Protein AF-A0A1R4HZV2-F1 (afdb_monomer_lite)

Radius of gyration: 19.43 Å; chains: 1; bounding box: 43×50×42 Å

Structure (mmCIF, N/CA/C/O backbone):
data_AF-A0A1R4HZV2-F1
#
_entry.id   AF-A0A1R4HZV2-F1
#
loop_
_atom_site.group_PDB
_atom_site.id
_atom_site.type_symbol
_atom_site.label_atom_id
_atom_site.label_alt_id
_atom_site.label_comp_id
_atom_site.label_asym_id
_atom_site.label_entity_id
_atom_site.label_seq_id
_atom_site.pdbx_PDB_ins_code
_atom_site.Cartn_x
_atom_site.Cartn_y
_atom_site.Cartn_z
_atom_site.occupancy
_atom_site.B_iso_or_equiv
_atom_site.auth_seq_id
_atom_site.auth_comp_id
_atom_site.auth_asym_id
_atom_site.auth_atom_id
_atom_site.pdbx_PDB_model_num
ATOM 1 N N . MET A 1 1 ? -6.498 41.624 22.249 1.00 41.78 1 MET A N 1
ATOM 2 C CA . MET A 1 1 ? -5.940 40.258 22.244 1.00 41.78 1 MET A CA 1
ATOM 3 C C . MET A 1 1 ? -6.995 39.382 21.603 1.00 41.78 1 MET A C 1
ATOM 5 O O . MET A 1 1 ? -8.041 39.193 22.207 1.00 41.78 1 MET A O 1
ATOM 9 N N . GLU A 1 2 ? -6.801 38.990 20.347 1.00 50.16 2 GLU A N 1
ATOM 10 C CA . GLU A 1 2 ? -7.738 38.104 19.653 1.00 50.16 2 GLU A CA 1
ATOM 11 C C . GLU A 1 2 ? -7.638 36.716 20.293 1.00 50.16 2 GLU A C 1
ATOM 13 O O . GLU A 1 2 ? -6.653 36.004 20.111 1.00 50.16 2 GLU A O 1
ATOM 18 N N . GLN A 1 3 ? -8.627 36.353 21.112 1.00 56.66 3 GLN A N 1
ATOM 19 C CA . GLN A 1 3 ? -8.858 34.955 21.454 1.00 56.66 3 GLN A CA 1
ATOM 20 C C . GLN A 1 3 ? -9.271 34.274 20.153 1.00 56.66 3 GLN A C 1
ATOM 22 O O . GLN A 1 3 ? -10.342 34.575 19.626 1.00 56.66 3 GLN A O 1
ATOM 27 N N . SER A 1 4 ? -8.423 33.396 19.605 1.00 58.47 4 SER A N 1
ATOM 28 C CA . SER A 1 4 ? -8.857 32.522 18.515 1.00 58.47 4 SER A CA 1
ATOM 29 C C . SER A 1 4 ? -10.147 31.850 18.979 1.00 58.47 4 SER A C 1
ATOM 31 O O . SER A 1 4 ? -10.147 31.261 20.058 1.00 58.47 4 SER A O 1
ATOM 33 N N . GLY A 1 5 ? -11.242 31.978 18.225 1.00 70.31 5 GLY A N 1
ATOM 34 C CA . GLY A 1 5 ? -12.590 31.536 18.619 1.00 70.31 5 GLY A CA 1
ATOM 35 C C . GLY A 1 5 ? -12.768 30.019 18.803 1.00 70.31 5 GLY A C 1
ATOM 36 O O . GLY A 1 5 ? -13.886 29.523 18.736 1.00 70.31 5 GLY A O 1
ATOM 37 N N . LEU A 1 6 ? -11.678 29.278 18.997 1.00 72.12 6 LEU A N 1
ATOM 38 C CA . LEU A 1 6 ? -11.629 27.848 19.253 1.00 72.12 6 LEU A CA 1
ATOM 39 C C . LEU A 1 6 ? -11.466 27.602 20.754 1.00 72.12 6 LEU A C 1
ATOM 41 O O . LEU A 1 6 ? -10.574 28.156 21.397 1.00 72.12 6 LEU A O 1
ATOM 45 N N . SER A 1 7 ? -12.318 26.741 21.309 1.00 86.38 7 SER A N 1
ATOM 46 C CA . SER A 1 7 ? -12.145 26.253 22.676 1.00 86.38 7 SER A CA 1
ATOM 47 C C . SER A 1 7 ? -10.898 25.369 22.776 1.00 86.38 7 SER A C 1
ATOM 49 O O . SER A 1 7 ? -10.507 24.720 21.804 1.00 86.38 7 SER A O 1
ATOM 51 N N . GLU A 1 8 ? -10.293 25.292 23.965 1.00 86.19 8 GLU A N 1
ATOM 52 C CA . GLU A 1 8 ? -9.156 24.397 24.222 1.00 86.19 8 GLU A CA 1
ATOM 53 C C . GLU A 1 8 ? -9.479 22.941 23.847 1.00 86.19 8 GLU A C 1
ATOM 55 O O . GLU A 1 8 ? -8.648 22.251 23.260 1.00 86.19 8 GLU A O 1
ATOM 60 N N . THR A 1 9 ? -10.706 22.492 24.122 1.00 87.56 9 THR A N 1
ATOM 61 C CA . THR A 1 9 ? -11.198 21.167 23.729 1.00 87.56 9 THR A CA 1
ATOM 62 C C . THR A 1 9 ? -11.150 20.977 22.216 1.00 87.56 9 THR A C 1
ATOM 64 O O . THR A 1 9 ? -10.549 20.012 21.756 1.00 87.56 9 THR A O 1
ATOM 67 N N . SER A 1 10 ? -11.676 21.937 21.446 1.00 85.06 10 SER A N 1
ATOM 68 C CA . SER A 1 10 ? -11.672 21.869 19.976 1.00 85.06 10 SER A CA 1
ATOM 69 C C . SER A 1 10 ? -10.246 21.854 19.422 1.00 85.06 10 SER A C 1
ATOM 71 O O . SER A 1 10 ? -9.945 21.135 18.476 1.00 85.06 10 SER A O 1
ATOM 73 N N . PHE A 1 11 ? -9.339 22.626 20.029 1.00 85.19 11 PHE A N 1
ATOM 74 C CA . PHE A 1 11 ? -7.927 22.622 19.650 1.00 85.19 11 PHE A CA 1
ATOM 75 C C . PHE A 1 11 ? -7.269 21.260 19.921 1.00 85.19 11 PHE A C 1
ATOM 77 O O . PHE A 1 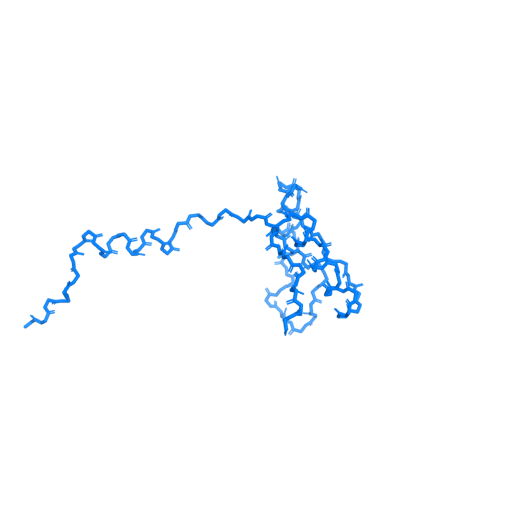11 ? -6.566 20.734 19.061 1.00 85.19 11 PHE A O 1
ATOM 84 N N . ARG A 1 12 ? -7.522 20.648 21.085 1.00 86.12 12 ARG A N 1
ATOM 85 C CA . ARG A 1 12 ? -6.981 19.323 21.430 1.00 86.12 12 ARG A CA 1
ATOM 86 C C . ARG A 1 12 ? -7.540 18.217 20.540 1.00 86.12 12 ARG A C 1
ATOM 88 O O . ARG A 1 12 ? -6.767 17.363 20.118 1.00 86.12 12 ARG A O 1
ATOM 95 N N . GLU A 1 13 ? -8.829 18.253 20.221 1.00 86.94 13 GLU A N 1
ATOM 96 C CA . GLU A 1 13 ? -9.459 17.319 19.280 1.00 86.94 13 GLU A CA 1
ATOM 97 C C . GLU A 1 13 ? -8.847 17.436 17.883 1.00 86.94 13 GLU A C 1
ATOM 99 O O . GLU A 1 13 ? -8.573 16.424 17.240 1.00 86.94 13 GLU A O 1
ATOM 104 N N . LEU A 1 14 ? -8.549 18.657 17.433 1.00 85.19 14 LEU A N 1
ATOM 105 C CA . LEU A 1 14 ? -7.914 18.892 16.139 1.00 85.19 14 LEU A CA 1
ATOM 106 C C . LEU A 1 14 ? -6.499 18.303 16.091 1.00 85.19 14 LEU A C 1
ATOM 108 O O . LEU A 1 14 ? -6.144 17.620 15.133 1.00 85.19 14 LEU A O 1
ATOM 112 N N . ILE A 1 15 ? -5.719 18.484 17.160 1.00 84.31 15 ILE A N 1
ATOM 113 C CA . ILE A 1 15 ? -4.407 17.842 17.304 1.00 84.31 15 ILE A CA 1
ATOM 114 C C . ILE A 1 15 ? -4.554 16.316 17.320 1.00 84.31 15 ILE A C 1
ATOM 116 O O . ILE A 1 15 ? -3.874 15.629 16.563 1.00 84.31 15 ILE A O 1
ATOM 120 N N . GLN A 1 16 ? -5.452 15.767 18.136 1.00 83.00 16 GLN A N 1
ATOM 121 C CA . GLN A 1 16 ? -5.649 14.318 18.234 1.00 83.00 16 GLN A CA 1
ATOM 122 C C . GLN A 1 16 ? -6.115 13.692 16.922 1.00 83.00 16 GLN A C 1
ATOM 124 O O . GLN A 1 16 ? -5.695 12.587 16.608 1.00 83.00 16 GLN A O 1
ATOM 129 N N . THR A 1 17 ? -6.931 14.401 16.144 1.00 82.12 17 THR A N 1
ATOM 130 C CA . THR A 1 17 ? -7.403 13.939 14.836 1.00 82.12 17 THR A CA 1
ATOM 131 C C . THR A 1 17 ? -6.256 13.839 13.835 1.00 82.12 17 THR A C 1
ATOM 133 O O . THR A 1 17 ? -6.179 12.863 13.097 1.00 82.12 17 THR A O 1
ATOM 136 N N . ILE A 1 18 ? -5.331 14.805 13.834 1.00 80.38 18 ILE A N 1
ATOM 137 C CA . ILE A 1 18 ? -4.145 14.773 12.960 1.00 80.38 18 ILE A CA 1
ATOM 138 C C . ILE A 1 18 ? -3.244 13.581 13.298 1.00 80.38 18 ILE A C 1
ATOM 140 O O . ILE A 1 18 ? -2.689 12.950 12.403 1.00 80.38 18 ILE A O 1
ATOM 144 N N . TRP A 1 19 ? -3.109 13.266 14.587 1.00 80.50 19 TRP A N 1
ATOM 145 C CA . TRP A 1 19 ? -2.268 12.167 15.070 1.00 80.50 19 TRP A CA 1
ATOM 146 C C . TRP A 1 19 ? -3.023 10.846 15.244 1.00 80.50 19 TRP A C 1
ATOM 148 O O . TRP A 1 19 ? -2.458 9.888 15.777 1.00 80.50 19 TRP A O 1
ATOM 158 N N . ALA A 1 20 ? -4.293 10.782 14.838 1.00 78.81 20 ALA A N 1
ATOM 159 C CA . ALA A 1 20 ? -5.088 9.576 14.979 1.00 78.81 20 ALA A CA 1
ATOM 160 C C . ALA A 1 20 ? -4.495 8.464 14.096 1.00 78.81 20 ALA A C 1
ATOM 162 O O . ALA A 1 20 ? -4.144 8.723 12.941 1.00 78.81 20 ALA A O 1
ATOM 163 N N . PRO A 1 21 ? -4.385 7.220 14.600 1.00 77.31 21 PRO A N 1
ATOM 164 C CA . PRO A 1 21 ? -3.933 6.100 13.790 1.00 77.31 21 PRO A CA 1
ATOM 165 C C . PRO A 1 21 ? -4.828 5.935 12.560 1.00 77.31 21 PRO A C 1
ATOM 167 O O . PRO A 1 21 ? -6.039 5.749 12.682 1.00 77.31 21 PRO A O 1
ATOM 170 N N . VAL A 1 22 ? -4.231 5.981 11.371 1.00 76.88 22 VAL A N 1
ATOM 171 C CA . VAL A 1 22 ? -4.927 5.607 10.141 1.00 76.88 22 VAL A CA 1
ATOM 172 C C . VAL A 1 22 ? -4.926 4.087 10.060 1.00 76.88 22 VAL A C 1
ATOM 174 O O . VAL A 1 22 ? -3.864 3.469 10.069 1.00 76.88 22 VAL A O 1
ATOM 177 N N . VAL A 1 23 ? -6.113 3.487 9.980 1.00 83.38 23 VAL A N 1
ATOM 178 C CA . VAL A 1 23 ? -6.269 2.054 9.707 1.00 83.38 23 VAL A CA 1
ATOM 179 C C . VAL A 1 23 ? -6.523 1.894 8.206 1.00 83.38 23 VAL A C 1
ATOM 181 O O . VAL A 1 23 ? -7.635 2.175 7.753 1.00 83.38 23 VAL A O 1
ATOM 184 N N . PRO A 1 24 ? -5.513 1.511 7.405 1.00 87.25 24 PRO A N 1
ATOM 185 C CA . PRO A 1 24 ? -5.683 1.380 5.965 1.00 87.25 24 PRO A CA 1
ATOM 186 C C . PRO A 1 24 ? -6.504 0.135 5.617 1.00 87.25 24 PRO A C 1
ATOM 188 O O . PRO A 1 24 ? -6.348 -0.919 6.228 1.00 87.25 24 PRO A O 1
ATOM 191 N N . SER A 1 25 ? -7.337 0.230 4.580 1.00 92.31 25 SER A N 1
ATOM 192 C CA . SER A 1 25 ? -8.029 -0.937 4.003 1.00 92.31 25 SER A CA 1
ATOM 193 C C . SER A 1 25 ? -7.170 -1.695 2.977 1.00 92.31 25 SER A C 1
ATOM 195 O O . SER A 1 25 ? -7.437 -2.856 2.661 1.00 92.31 25 SER A O 1
ATOM 197 N N . VAL A 1 26 ? -6.142 -1.041 2.433 1.00 94.06 26 VAL A N 1
ATOM 198 C CA . VAL A 1 26 ? -5.137 -1.620 1.535 1.00 94.06 26 VAL A CA 1
ATOM 199 C C . VAL A 1 26 ? -3.873 -0.762 1.571 1.00 94.06 26 VAL A C 1
ATOM 201 O O . VAL A 1 26 ? -3.959 0.457 1.725 1.00 94.06 26 VAL A O 1
ATOM 204 N N . VAL A 1 27 ? -2.706 -1.389 1.432 1.00 92.81 27 VAL A N 1
ATOM 205 C CA . VAL A 1 27 ? -1.409 -0.709 1.326 1.00 92.81 27 VAL A CA 1
ATOM 206 C C . VAL A 1 27 ? -0.693 -1.217 0.080 1.00 92.81 27 VAL A C 1
ATOM 208 O O . VAL A 1 27 ? -0.329 -2.387 0.014 1.00 92.81 27 VAL A O 1
ATOM 211 N N . PHE A 1 28 ? -0.481 -0.348 -0.904 1.00 93.31 28 PHE A N 1
ATOM 212 C CA . PHE A 1 28 ? 0.295 -0.680 -2.099 1.00 93.31 28 PHE A CA 1
ATOM 213 C C . PHE A 1 28 ? 1.776 -0.414 -1.850 1.00 93.31 28 PHE A C 1
ATOM 215 O O . PHE A 1 28 ? 2.152 0.683 -1.438 1.00 93.31 28 PHE A O 1
ATOM 222 N N . VAL A 1 29 ? 2.611 -1.421 -2.085 1.00 91.25 29 VAL A N 1
ATOM 223 C CA . VAL A 1 29 ? 4.034 -1.383 -1.754 1.00 91.25 29 VAL A CA 1
ATOM 224 C C . VAL A 1 29 ? 4.862 -1.503 -3.024 1.00 91.25 29 VAL A C 1
ATOM 226 O O . VAL A 1 29 ? 4.869 -2.548 -3.671 1.00 91.25 29 VAL A O 1
ATOM 229 N N . PHE A 1 30 ? 5.592 -0.440 -3.348 1.00 87.75 30 PHE A N 1
ATOM 230 C CA . PHE A 1 30 ? 6.508 -0.379 -4.482 1.00 87.75 30 PHE A CA 1
ATOM 231 C C . PHE A 1 30 ? 7.915 -0.694 -3.975 1.00 87.75 30 PHE A C 1
ATOM 233 O O . PHE A 1 30 ? 8.511 0.100 -3.250 1.00 87.75 30 PHE A O 1
ATOM 240 N N . LEU A 1 31 ? 8.408 -1.893 -4.288 1.00 82.25 31 LEU A N 1
ATOM 241 C CA . LEU A 1 31 ? 9.716 -2.361 -3.814 1.00 82.25 31 LEU A CA 1
ATOM 242 C C . LEU A 1 31 ? 10.855 -2.048 -4.782 1.00 82.25 31 LEU A C 1
ATOM 244 O O . LEU A 1 31 ? 12.007 -2.082 -4.363 1.00 82.25 31 LEU A O 1
ATOM 248 N N . GLU A 1 32 ? 10.552 -1.741 -6.044 1.00 75.75 32 GLU A N 1
ATOM 249 C CA . GLU A 1 32 ? 11.553 -1.211 -6.962 1.00 75.75 32 GLU A CA 1
ATOM 250 C C . GLU A 1 32 ? 11.579 0.317 -6.859 1.00 75.75 32 GLU A C 1
ATOM 252 O O . GLU A 1 32 ? 10.589 0.980 -7.183 1.00 75.75 32 GLU A O 1
ATOM 257 N N . PRO A 1 33 ? 12.681 0.899 -6.365 1.00 61.22 33 PRO A N 1
ATOM 258 C CA . PRO A 1 33 ? 12.786 2.336 -6.233 1.00 61.22 33 PRO A CA 1
ATOM 259 C C . PRO A 1 33 ? 12.908 2.986 -7.612 1.00 61.22 33 PRO A C 1
ATOM 261 O O . PRO A 1 33 ? 13.664 2.542 -8.476 1.00 61.22 33 PRO A O 1
ATOM 264 N N . HIS A 1 34 ? 12.263 4.139 -7.786 1.00 59.56 34 HIS A N 1
ATOM 265 C CA . HIS A 1 34 ? 12.754 5.102 -8.763 1.00 59.56 34 HIS A CA 1
ATOM 266 C C . HIS A 1 34 ? 14.158 5.527 -8.309 1.00 59.56 34 HIS A C 1
ATOM 268 O O . HIS A 1 34 ? 14.298 6.270 -7.340 1.00 59.56 34 HIS A O 1
ATOM 274 N N . HIS A 1 35 ? 15.193 5.044 -9.002 1.00 53.66 35 HIS A N 1
ATOM 275 C CA . HIS A 1 35 ? 16.625 5.249 -8.720 1.00 53.66 35 HIS A CA 1
ATOM 276 C C . HIS A 1 35 ? 17.107 6.722 -8.699 1.00 53.66 35 HIS A C 1
ATOM 278 O O . HIS A 1 35 ? 18.306 6.982 -8.747 1.00 53.66 35 HIS A O 1
ATOM 284 N N . LEU A 1 36 ? 16.198 7.698 -8.669 1.00 56.62 36 LEU A N 1
ATOM 285 C CA . LEU A 1 36 ? 16.486 9.127 -8.753 1.00 56.62 36 LEU A CA 1
ATOM 286 C C . LEU A 1 36 ? 16.497 9.842 -7.390 1.00 56.62 36 LEU A C 1
ATOM 288 O O . LEU A 1 36 ? 16.936 10.989 -7.346 1.00 56.62 36 LEU A O 1
ATOM 292 N N . ASP A 1 37 ? 16.066 9.201 -6.294 1.00 58.78 37 ASP A N 1
ATOM 293 C CA . ASP A 1 37 ? 16.068 9.815 -4.956 1.00 58.78 37 ASP A CA 1
ATOM 294 C C . ASP A 1 37 ? 16.966 9.057 -3.960 1.00 58.78 37 ASP A C 1
ATOM 296 O O . ASP A 1 37 ? 16.657 7.949 -3.520 1.00 58.78 37 ASP A O 1
ATOM 300 N N . ASN A 1 38 ? 18.075 9.695 -3.571 1.00 59.62 38 ASN A N 1
ATOM 301 C CA . ASN A 1 38 ? 19.036 9.180 -2.588 1.00 59.62 38 ASN A CA 1
ATOM 302 C C . ASN A 1 38 ? 18.468 9.094 -1.158 1.00 59.62 38 ASN A C 1
ATOM 304 O O . ASN A 1 38 ? 19.094 8.485 -0.296 1.00 59.62 38 ASN A O 1
ATOM 308 N N . ASN A 1 39 ? 17.304 9.689 -0.878 1.00 62.88 39 ASN A N 1
ATOM 309 C CA . ASN A 1 39 ? 16.612 9.498 0.400 1.00 62.88 39 ASN A CA 1
ATOM 310 C C . ASN A 1 39 ? 15.856 8.163 0.468 1.00 62.88 39 ASN A C 1
ATOM 312 O O . ASN A 1 39 ? 15.329 7.818 1.524 1.00 62.88 39 ASN A O 1
ATOM 316 N N . ASN A 1 40 ? 15.787 7.420 -0.642 1.00 58.88 40 ASN A N 1
ATOM 317 C CA . ASN A 1 40 ? 14.942 6.238 -0.784 1.00 58.88 40 ASN A CA 1
ATOM 318 C C . ASN A 1 40 ? 15.728 4.915 -0.872 1.00 58.88 40 ASN A C 1
ATOM 320 O O . ASN A 1 40 ? 15.167 3.892 -1.256 1.00 58.88 40 ASN A O 1
ATOM 324 N N . THR A 1 41 ? 17.028 4.922 -0.561 1.00 61.62 41 THR A N 1
ATOM 325 C CA . THR A 1 41 ? 17.925 3.797 -0.879 1.00 61.62 41 THR A CA 1
ATOM 326 C C . THR A 1 41 ? 18.219 2.863 0.293 1.00 61.62 41 THR A C 1
ATOM 328 O O . THR A 1 41 ? 18.124 1.653 0.114 1.00 61.62 41 THR A O 1
ATOM 331 N N . ASP A 1 42 ? 18.492 3.366 1.502 1.00 62.97 42 ASP A N 1
ATOM 332 C CA . ASP A 1 42 ? 18.908 2.496 2.614 1.00 62.97 42 ASP A CA 1
ATOM 333 C C . ASP A 1 42 ? 17.833 2.385 3.707 1.00 62.97 42 ASP A C 1
ATOM 335 O O . ASP A 1 42 ? 17.513 3.339 4.411 1.00 62.97 42 ASP A O 1
ATOM 339 N N . GLY A 1 43 ? 17.275 1.180 3.866 1.00 69.88 43 GLY A N 1
ATOM 340 C CA . GLY A 1 43 ? 16.352 0.821 4.952 1.00 69.88 43 GLY A CA 1
ATOM 341 C C . GLY A 1 43 ? 14.860 0.975 4.636 1.00 69.88 43 GLY A C 1
ATOM 342 O O . GLY A 1 43 ? 14.044 0.311 5.277 1.00 69.88 43 GLY A O 1
ATOM 343 N N . VAL A 1 44 ? 14.494 1.759 3.617 1.00 78.00 44 VAL A N 1
ATOM 344 C CA . VAL A 1 44 ? 13.089 1.934 3.200 1.00 78.00 44 VAL A CA 1
ATOM 345 C C . VAL A 1 44 ? 12.503 0.623 2.677 1.00 78.00 44 VAL A C 1
ATOM 347 O O . VAL A 1 44 ? 11.457 0.179 3.150 1.00 78.00 44 VAL A O 1
ATOM 350 N N . GLU A 1 45 ? 13.223 -0.059 1.783 1.00 81.25 45 GLU A N 1
ATOM 351 C CA . GLU A 1 45 ? 12.804 -1.362 1.258 1.00 81.25 45 GLU A CA 1
ATOM 352 C C . GLU A 1 45 ? 12.627 -2.393 2.385 1.00 81.25 45 GLU A C 1
ATOM 354 O O . GLU A 1 45 ? 11.645 -3.134 2.416 1.00 81.25 45 GLU A O 1
ATOM 359 N N . ALA A 1 46 ? 13.547 -2.420 3.356 1.00 84.69 46 ALA A N 1
ATOM 360 C CA . ALA A 1 46 ? 13.454 -3.316 4.506 1.00 84.69 46 ALA A CA 1
ATOM 361 C C . ALA A 1 46 ? 12.211 -3.021 5.364 1.00 84.69 46 ALA A C 1
ATOM 363 O O . ALA A 1 46 ? 11.523 -3.954 5.784 1.00 84.69 46 ALA A O 1
ATOM 364 N N . GLY A 1 47 ? 11.885 -1.742 5.574 1.00 85.94 47 GLY A N 1
ATOM 365 C CA . GLY A 1 47 ? 10.662 -1.317 6.257 1.00 85.94 47 GLY A CA 1
ATOM 366 C C . GLY A 1 47 ? 9.395 -1.739 5.509 1.00 85.94 47 GLY A C 1
ATOM 367 O O . GLY A 1 47 ? 8.477 -2.300 6.103 1.00 85.94 47 GLY A O 1
ATOM 368 N N . TYR A 1 48 ? 9.367 -1.568 4.189 1.00 87.56 48 TYR A N 1
ATOM 369 C CA . TYR A 1 48 ? 8.266 -2.027 3.343 1.00 87.56 48 TYR A CA 1
ATOM 370 C C . TYR A 1 48 ? 8.093 -3.545 3.370 1.00 87.56 48 TYR A C 1
ATOM 372 O O . TYR A 1 48 ? 6.978 -4.040 3.528 1.00 87.56 48 TYR A O 1
ATOM 380 N N . ARG A 1 49 ? 9.189 -4.308 3.308 1.00 89.12 49 ARG A N 1
ATOM 381 C CA . ARG A 1 49 ? 9.146 -5.769 3.459 1.00 89.12 49 ARG A CA 1
ATOM 382 C C . ARG A 1 49 ? 8.644 -6.194 4.839 1.00 89.12 49 ARG A C 1
ATOM 384 O O . ARG A 1 49 ? 7.938 -7.197 4.932 1.00 89.12 49 ARG A O 1
ATOM 391 N N . ALA A 1 50 ? 8.969 -5.447 5.895 1.00 90.25 50 ALA A N 1
ATOM 392 C CA . ALA A 1 50 ? 8.430 -5.699 7.228 1.00 90.25 50 ALA A CA 1
ATOM 393 C C . ALA A 1 50 ? 6.909 -5.477 7.274 1.00 90.25 50 ALA A C 1
ATOM 395 O O . ALA A 1 50 ? 6.200 -6.359 7.751 1.00 90.25 50 ALA A O 1
ATOM 396 N N . ILE A 1 51 ? 6.402 -4.387 6.684 1.00 87.50 51 ILE A N 1
ATOM 397 C CA . ILE A 1 51 ? 4.957 -4.113 6.575 1.00 87.50 51 ILE A CA 1
ATOM 398 C C . ILE A 1 51 ? 4.237 -5.234 5.820 1.00 87.50 51 ILE A C 1
ATOM 400 O O . ILE A 1 51 ? 3.214 -5.726 6.287 1.00 87.50 51 ILE A O 1
ATOM 404 N N . VAL A 1 52 ? 4.782 -5.682 4.685 1.00 91.81 52 VAL A N 1
ATOM 405 C CA . VAL A 1 52 ? 4.204 -6.794 3.907 1.00 91.81 52 VAL A CA 1
ATOM 406 C C . VAL A 1 52 ? 4.129 -8.073 4.742 1.00 91.81 52 VAL A C 1
ATOM 408 O O . VAL A 1 52 ? 3.156 -8.819 4.655 1.00 91.81 52 VAL A O 1
ATOM 411 N N . LYS A 1 53 ? 5.151 -8.332 5.565 1.00 92.69 53 LYS A N 1
ATOM 412 C CA . LYS A 1 53 ? 5.197 -9.508 6.435 1.00 92.69 53 LYS A CA 1
ATOM 413 C C . LYS A 1 53 ? 4.203 -9.416 7.595 1.00 92.69 53 LYS A C 1
ATOM 415 O O . LYS A 1 53 ? 3.597 -10.425 7.940 1.00 92.69 53 LYS A O 1
ATOM 420 N N . GLU A 1 54 ? 4.072 -8.247 8.213 1.00 93.25 54 GLU A N 1
ATOM 421 C CA . GLU A 1 54 ? 3.203 -8.026 9.375 1.00 93.25 54 GLU A CA 1
ATOM 422 C C . GLU A 1 54 ? 1.721 -7.925 8.987 1.00 93.25 54 GLU A C 1
ATOM 424 O O . GLU A 1 54 ? 0.859 -8.426 9.704 1.00 93.25 54 GLU A O 1
ATOM 429 N N . HIS A 1 55 ? 1.433 -7.353 7.817 1.00 91.12 55 HIS A N 1
ATOM 430 C CA . HIS A 1 55 ? 0.085 -7.056 7.334 1.00 91.12 55 HIS A CA 1
ATOM 431 C C . HIS A 1 55 ? -0.175 -7.678 5.959 1.00 91.12 55 HIS A C 1
ATOM 433 O O . HIS A 1 55 ? -0.584 -6.997 5.019 1.00 91.12 55 HIS A O 1
ATOM 439 N N . SER A 1 56 ? 0.081 -8.981 5.819 1.00 89.69 56 SER A N 1
ATOM 440 C CA . SER A 1 56 ? -0.061 -9.698 4.538 1.00 89.69 56 SER A CA 1
ATOM 441 C C . SER A 1 56 ? -1.482 -9.691 3.952 1.00 89.69 56 SER A C 1
ATOM 443 O O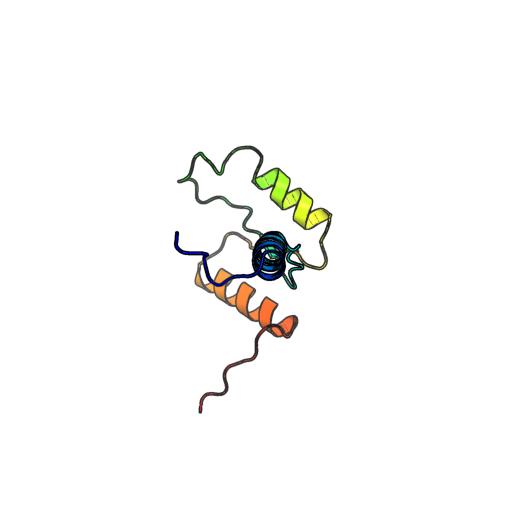 . SER A 1 56 ? -1.661 -9.895 2.756 1.00 89.69 56 SER A O 1
ATOM 445 N N . ASP A 1 57 ? -2.494 -9.442 4.780 1.00 91.31 57 ASP A N 1
ATOM 446 C CA . ASP A 1 57 ? -3.893 -9.284 4.386 1.00 91.31 57 ASP A CA 1
ATOM 447 C C . ASP A 1 57 ? -4.177 -7.893 3.795 1.00 91.31 57 ASP A C 1
ATOM 449 O O . ASP A 1 57 ? -5.000 -7.749 2.889 1.00 91.31 57 ASP A O 1
ATOM 453 N N . LEU A 1 58 ? -3.466 -6.860 4.252 1.00 92.50 58 LEU A N 1
ATOM 454 C CA . LEU A 1 58 ? -3.657 -5.479 3.804 1.00 92.50 58 LEU A CA 1
ATOM 455 C C . LEU A 1 58 ? -2.682 -5.069 2.697 1.00 92.50 58 LEU A C 1
ATOM 457 O O . LEU A 1 58 ? -3.049 -4.260 1.843 1.00 92.50 58 LEU A O 1
ATOM 461 N N . ALA A 1 59 ? -1.469 -5.614 2.706 1.00 93.81 59 ALA A N 1
ATOM 462 C CA . ALA A 1 59 ? -0.389 -5.208 1.824 1.00 93.81 59 ALA A CA 1
ATOM 463 C C . ALA A 1 59 ? -0.448 -5.907 0.458 1.00 93.81 59 ALA A C 1
ATOM 465 O O . ALA A 1 59 ? -0.617 -7.120 0.361 1.00 93.81 59 ALA A O 1
ATOM 466 N N . VAL A 1 60 ? -0.249 -5.130 -0.605 1.00 94.62 60 VAL A N 1
ATOM 467 C CA . VAL A 1 60 ? -0.205 -5.587 -1.996 1.00 94.62 60 VAL A CA 1
ATOM 468 C C . VAL A 1 60 ? 1.093 -5.089 -2.611 1.00 94.62 60 VAL A C 1
ATOM 470 O O . VAL A 1 60 ? 1.307 -3.885 -2.754 1.00 94.62 60 VAL A O 1
ATOM 473 N N . VAL A 1 61 ? 1.986 -6.022 -2.941 1.00 93.50 61 VAL A N 1
ATOM 474 C CA . VAL A 1 61 ? 3.262 -5.696 -3.585 1.00 93.50 61 VAL A CA 1
ATOM 475 C C . VAL A 1 61 ? 3.005 -5.401 -5.054 1.0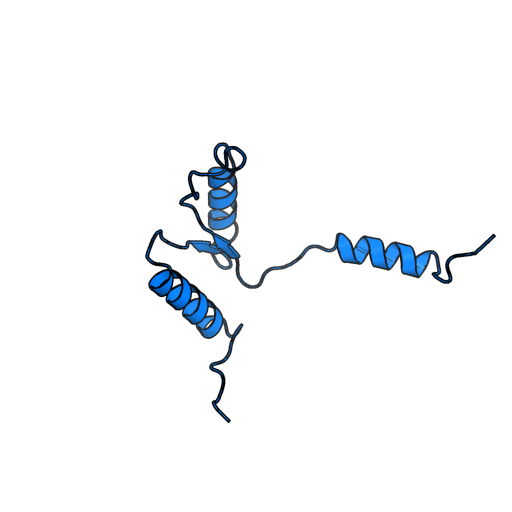0 93.50 61 VAL A C 1
ATOM 477 O O . VAL A 1 61 ? 2.461 -6.240 -5.769 1.00 93.50 61 VAL A O 1
ATOM 480 N N . ILE A 1 62 ? 3.414 -4.216 -5.492 1.00 91.62 62 ILE A N 1
ATOM 481 C CA . ILE A 1 62 ? 3.350 -3.817 -6.890 1.00 91.62 62 ILE A CA 1
ATOM 482 C C . ILE A 1 62 ? 4.638 -4.285 -7.582 1.00 91.62 62 ILE A C 1
ATOM 484 O O . ILE A 1 62 ? 5.727 -3.872 -7.166 1.00 91.62 62 ILE A O 1
ATOM 488 N N . PRO A 1 63 ? 4.548 -5.167 -8.594 1.00 89.19 63 PRO A N 1
ATOM 489 C CA . PRO A 1 63 ? 5.700 -5.545 -9.397 1.00 89.19 63 PRO A CA 1
ATOM 490 C C . PRO A 1 63 ? 6.151 -4.361 -10.252 1.00 89.19 63 PRO A C 1
ATOM 492 O O . PRO A 1 63 ? 5.341 -3.516 -10.634 1.00 89.19 63 PRO A O 1
ATOM 495 N N . ALA A 1 64 ? 7.436 -4.317 -10.590 1.00 87.00 64 ALA A N 1
ATOM 496 C CA . ALA A 1 64 ? 7.898 -3.386 -11.602 1.00 87.00 64 ALA A CA 1
ATOM 497 C C . ALA A 1 64 ? 7.432 -3.833 -12.979 1.00 87.00 64 ALA A C 1
ATOM 499 O O . ALA A 1 64 ? 7.859 -4.857 -13.514 1.00 87.00 64 ALA A O 1
ATOM 500 N N . ASP A 1 65 ? 6.519 -3.051 -13.525 1.00 87.44 65 ASP A N 1
ATOM 501 C CA . ASP A 1 65 ? 5.909 -3.275 -14.818 1.00 87.44 65 ASP A CA 1
ATOM 502 C C . ASP A 1 65 ? 5.590 -1.910 -15.443 1.00 87.44 65 ASP A C 1
ATOM 504 O O . ASP A 1 65 ? 5.918 -0.849 -14.902 1.00 87.44 65 ASP A O 1
ATOM 508 N N . THR A 1 66 ? 4.954 -1.920 -16.603 1.00 89.62 66 THR A N 1
ATOM 509 C CA . THR A 1 66 ? 4.441 -0.717 -17.243 1.00 89.62 66 THR A CA 1
ATOM 510 C C . THR A 1 66 ? 3.435 0.008 -16.344 1.00 89.62 66 THR A C 1
ATOM 512 O O . THR A 1 66 ? 2.781 -0.579 -15.474 1.00 89.62 66 THR A O 1
ATOM 515 N N . GLU A 1 67 ? 3.283 1.311 -16.580 1.00 90.06 67 GLU A N 1
ATOM 516 C CA . GLU A 1 67 ? 2.271 2.130 -15.908 1.00 90.06 67 GLU A CA 1
ATOM 517 C C . GLU A 1 67 ? 0.858 1.559 -16.113 1.00 90.06 67 GLU A C 1
ATOM 519 O O . GLU A 1 67 ? 0.075 1.511 -15.169 1.00 90.06 67 GLU A O 1
ATOM 524 N N . GLU A 1 68 ? 0.558 1.058 -17.316 1.00 93.50 68 GLU A N 1
ATOM 525 C CA . GLU A 1 68 ? -0.731 0.448 -17.656 1.00 93.50 68 GLU A CA 1
ATOM 526 C C . GLU A 1 68 ? -0.993 -0.824 -16.836 1.00 93.50 68 GLU A C 1
ATOM 528 O O . GLU A 1 68 ? -2.037 -0.929 -16.190 1.00 93.50 68 GLU A O 1
ATOM 533 N N . SER A 1 69 ? -0.027 -1.748 -16.780 1.00 92.19 69 SER A N 1
ATOM 534 C CA . SER A 1 69 ? -0.126 -2.961 -15.954 1.00 92.19 69 SER A CA 1
ATOM 535 C C . SER A 1 69 ? -0.292 -2.630 -14.469 1.00 92.19 69 SER A C 1
ATOM 537 O O . SER A 1 69 ? -1.122 -3.219 -13.774 1.00 92.19 69 SER A O 1
ATOM 539 N N . THR A 1 70 ? 0.478 -1.656 -13.978 1.00 93.19 70 THR A N 1
ATOM 540 C CA . THR A 1 70 ? 0.412 -1.193 -12.587 1.00 93.19 70 THR A CA 1
ATOM 541 C C . THR A 1 70 ? -0.962 -0.613 -12.272 1.00 93.19 70 THR A C 1
ATOM 543 O O . THR A 1 70 ? -1.569 -0.946 -11.254 1.00 93.19 70 THR A O 1
ATOM 546 N N . ASN A 1 71 ? -1.479 0.236 -13.160 1.00 93.88 71 ASN A N 1
ATOM 547 C CA . ASN A 1 71 ? -2.792 0.845 -13.015 1.00 93.88 71 ASN A CA 1
ATOM 548 C C . ASN A 1 71 ? -3.901 -0.217 -12.995 1.00 93.88 71 ASN A C 1
ATOM 550 O O . ASN A 1 71 ? -4.745 -0.195 -12.097 1.00 93.88 71 ASN A O 1
ATOM 554 N N . ALA A 1 72 ? -3.849 -1.182 -13.917 1.00 95.06 72 ALA A N 1
ATOM 555 C CA . ALA A 1 72 ? -4.793 -2.293 -13.970 1.00 95.06 72 ALA A CA 1
ATOM 556 C C . ALA A 1 72 ? -4.800 -3.096 -12.658 1.00 95.06 72 ALA A C 1
ATOM 558 O O . ALA A 1 72 ? -5.869 -3.322 -12.089 1.00 95.06 72 ALA A O 1
ATOM 559 N N . LEU A 1 73 ? -3.621 -3.438 -12.124 1.00 95.12 73 LEU A N 1
ATOM 560 C CA . LEU A 1 73 ? -3.484 -4.154 -10.852 1.00 95.12 73 LEU A CA 1
ATOM 561 C C . LEU A 1 73 ? -4.063 -3.365 -9.667 1.00 95.12 73 LEU A C 1
ATOM 563 O O . LEU A 1 73 ? -4.758 -3.930 -8.816 1.00 95.12 73 LEU A O 1
ATOM 567 N N . VAL A 1 74 ? -3.792 -2.059 -9.596 1.00 94.69 74 VAL A N 1
ATOM 568 C CA . VAL A 1 74 ? -4.334 -1.189 -8.540 1.00 94.69 74 VAL A CA 1
ATOM 569 C C . VAL A 1 74 ? -5.860 -1.147 -8.615 1.00 94.69 74 VAL A C 1
ATOM 571 O O . VAL A 1 74 ? -6.525 -1.340 -7.596 1.00 94.69 74 VAL A O 1
ATOM 574 N N . ILE A 1 75 ? -6.428 -0.953 -9.807 1.00 96.00 75 ILE A N 1
ATOM 575 C CA . ILE A 1 75 ? -7.882 -0.911 -10.008 1.00 96.00 75 ILE A CA 1
ATOM 576 C C . ILE A 1 75 ? -8.522 -2.251 -9.635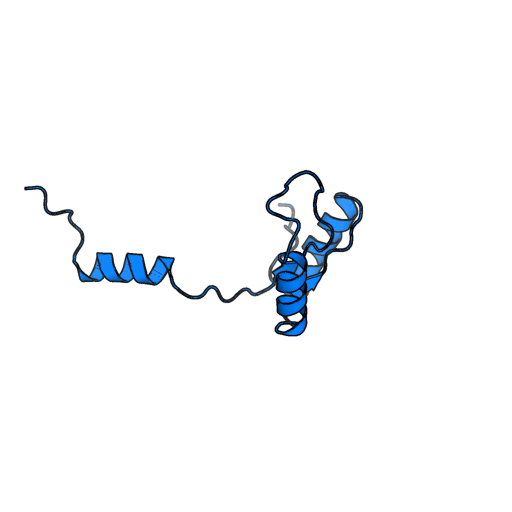 1.00 96.00 75 ILE A C 1
ATOM 578 O O . ILE A 1 75 ? -9.477 -2.272 -8.858 1.00 96.00 75 ILE A O 1
ATOM 582 N N . GLU A 1 76 ? -7.991 -3.369 -10.127 1.00 96.19 76 GLU A N 1
ATOM 583 C CA . GLU A 1 76 ? -8.504 -4.707 -9.820 1.00 96.19 76 GLU A CA 1
ATOM 584 C C . GLU A 1 76 ? -8.459 -5.002 -8.314 1.00 96.19 76 GLU A C 1
ATOM 586 O O . GLU A 1 76 ? -9.420 -5.519 -7.738 1.00 96.19 76 GLU A O 1
ATOM 591 N N . THR A 1 77 ? -7.379 -4.606 -7.639 1.00 96.38 77 THR A N 1
ATOM 592 C CA . THR A 1 77 ? -7.255 -4.741 -6.183 1.00 96.38 77 THR A CA 1
ATOM 593 C C . THR A 1 77 ? -8.329 -3.932 -5.455 1.00 96.38 77 THR A C 1
ATOM 595 O O . THR A 1 77 ? -8.960 -4.428 -4.522 1.00 96.38 77 THR A O 1
ATOM 598 N N . LEU A 1 78 ? -8.565 -2.685 -5.870 1.00 95.75 78 LEU A N 1
ATOM 599 C CA . LEU A 1 78 ? -9.578 -1.835 -5.245 1.00 95.75 78 LEU A CA 1
ATOM 600 C C . LEU A 1 78 ? -10.990 -2.390 -5.464 1.00 95.75 78 LEU A C 1
ATOM 602 O O . LEU A 1 78 ? -11.789 -2.410 -4.530 1.00 95.75 78 LEU A O 1
ATOM 606 N N . LEU A 1 79 ? -11.289 -2.879 -6.668 1.00 96.44 79 LEU A N 1
ATOM 607 C CA . LEU A 1 79 ? -12.578 -3.489 -6.999 1.00 96.44 79 LEU A CA 1
ATOM 608 C C . LEU A 1 79 ? -12.808 -4.794 -6.230 1.00 96.44 79 LEU A C 1
ATOM 610 O O . LEU A 1 79 ? -13.854 -4.961 -5.606 1.00 96.44 79 LEU A O 1
ATOM 614 N N . SER A 1 80 ? -11.829 -5.703 -6.220 1.00 94.88 80 SER A N 1
ATOM 615 C CA . SER A 1 80 ? -11.936 -6.999 -5.530 1.00 94.88 80 SER A CA 1
ATOM 616 C C . SER A 1 80 ? -12.094 -6.856 -4.016 1.00 94.88 80 SER A C 1
ATOM 618 O O . SER A 1 80 ? -12.755 -7.680 -3.384 1.00 9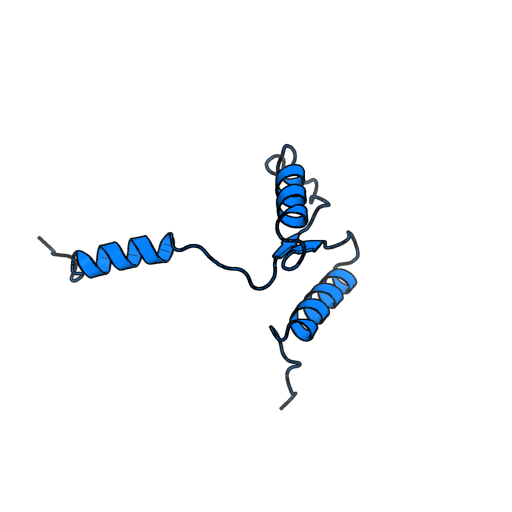4.88 80 SER A O 1
ATOM 620 N N . ARG A 1 81 ? -11.550 -5.782 -3.432 1.00 94.38 81 ARG A N 1
ATOM 621 C CA . ARG A 1 81 ? -11.737 -5.426 -2.018 1.00 94.38 81 ARG A CA 1
ATOM 622 C C . ARG A 1 81 ? -12.998 -4.603 -1.739 1.00 94.38 81 ARG A C 1
ATOM 624 O O . ARG A 1 81 ? -13.242 -4.262 -0.585 1.00 94.38 81 ARG A O 1
ATOM 631 N N . GLY A 1 82 ? -13.788 -4.258 -2.758 1.00 94.88 82 GLY A N 1
ATOM 632 C CA . GLY A 1 82 ? -14.985 -3.424 -2.610 1.00 94.88 82 GLY A CA 1
ATOM 633 C C . GLY A 1 82 ? -14.693 -1.969 -2.221 1.00 94.88 82 GLY A C 1
ATOM 634 O O . GLY A 1 82 ? -15.567 -1.288 -1.691 1.00 94.88 82 GLY A O 1
ATOM 635 N N . LEU A 1 83 ? -13.467 -1.495 -2.460 1.00 93.06 83 LEU A N 1
ATOM 636 C CA . LEU A 1 83 ? -13.010 -0.128 -2.176 1.00 93.06 83 LEU A CA 1
ATOM 637 C C . LEU A 1 83 ? -13.248 0.828 -3.353 1.00 93.06 83 LEU A C 1
ATOM 639 O O . LEU A 1 83 ? -13.184 2.044 -3.188 1.00 93.06 83 LEU A O 1
ATOM 643 N N . ALA A 1 84 ? -13.531 0.280 -4.532 1.00 92.62 84 ALA A N 1
ATOM 644 C CA . ALA A 1 84 ? -13.968 1.012 -5.708 1.00 92.62 84 ALA A CA 1
ATOM 645 C C . ALA A 1 84 ? -15.150 0.293 -6.364 1.00 92.62 84 ALA A C 1
ATOM 647 O O . ALA A 1 84 ? -15.401 -0.888 -6.126 1.00 92.62 84 ALA A O 1
ATOM 648 N N . VAL A 1 85 ? -15.858 1.015 -7.226 1.00 90.81 85 VAL A N 1
ATOM 649 C CA . VAL A 1 85 ? -16.889 0.468 -8.109 1.00 90.81 85 VAL A CA 1
ATOM 650 C C . VAL A 1 85 ? -16.573 0.889 -9.535 1.00 90.81 85 VAL A C 1
ATOM 652 O O . VAL A 1 85 ? -16.039 1.978 -9.752 1.00 90.81 85 VAL A O 1
ATOM 655 N N . HIS A 1 86 ? -16.913 0.053 -10.517 1.00 82.88 86 HIS A N 1
ATOM 656 C CA . HIS A 1 86 ? -16.907 0.508 -11.903 1.00 82.88 86 HIS A CA 1
ATOM 657 C C . HIS A 1 86 ? -17.873 1.686 -12.018 1.00 82.88 86 HIS A C 1
ATOM 659 O O . HIS A 1 86 ? -19.046 1.571 -11.650 1.00 82.88 86 HIS A O 1
ATOM 665 N N . GLY A 1 87 ? -17.379 2.829 -12.493 1.00 76.62 87 GLY A N 1
ATOM 666 C CA . GLY A 1 87 ? -18.252 3.943 -12.827 1.00 76.62 87 GLY A CA 1
ATOM 667 C C . GLY A 1 87 ? -19.269 3.457 -13.854 1.00 76.62 87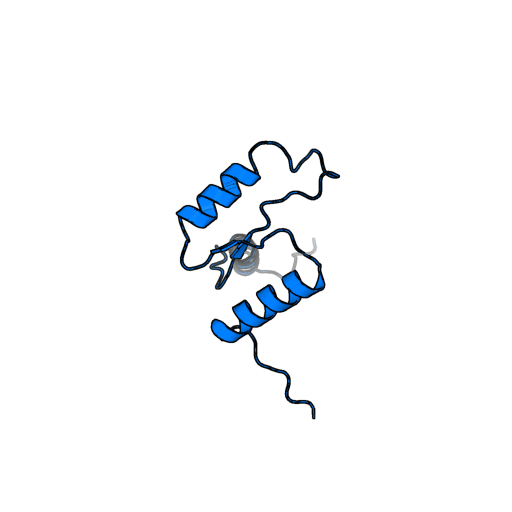 GLY A C 1
ATOM 668 O O . GLY A 1 87 ? -18.885 3.030 -14.937 1.00 76.62 87 GLY A O 1
ATOM 669 N N . SER A 1 88 ? -20.560 3.475 -13.513 1.00 55.62 88 SER A N 1
ATOM 670 C CA . SER A 1 88 ? -21.588 3.418 -14.550 1.00 55.62 88 SER A CA 1
ATOM 671 C C . SER A 1 88 ? -21.437 4.682 -15.379 1.00 55.62 88 SER A C 1
ATOM 673 O O . SER A 1 88 ? -21.629 5.778 -14.849 1.00 55.62 88 SER A O 1
ATOM 675 N N . GLU A 1 89 ? -21.090 4.537 -16.653 1.00 54.81 89 GLU A N 1
ATOM 676 C CA . GLU A 1 89 ? -21.315 5.602 -17.622 1.00 54.81 89 GLU A CA 1
ATOM 677 C C . GLU A 1 89 ? -22.807 5.969 -17.552 1.00 54.81 89 GLU A C 1
ATOM 679 O O . GLU A 1 89 ? -23.681 5.112 -17.718 1.00 54.81 89 GLU A O 1
ATOM 684 N N . ARG A 1 90 ? -23.095 7.220 -17.188 1.00 44.81 90 ARG A N 1
ATOM 685 C CA . ARG A 1 90 ? -24.413 7.840 -17.333 1.00 44.81 90 ARG A CA 1
ATOM 686 C C . ARG A 1 90 ? -24.389 8.751 -18.542 1.00 44.81 90 ARG A C 1
ATOM 688 O O . ARG A 1 90 ? -23.390 9.492 -18.669 1.00 44.81 90 ARG A O 1
#

pLDDT: mean 82.05, std 13.95, range [41.78, 96.44]

Foldseek 3Di:
DDPPPDDPVRVVVVVCVVVPDDDAQAAEAELDDPPPDPVCPPCNSVVSVVCCVVCVVRYDYQDPDDPVVSVVVVVVVCVVSVVDDPDDDD

Secondary structure (DSSP, 8-state):
----S--HHHHHHHHHHHTSPP--S-EEEE-S--TT-GGGSSSHHHHHHHHHHH-TTTEEEEPS--HHHHHHHHHHHHHHTTS-------

Sequence (90 aa):
MEQSGLSETSFRELIQTIWAPVVPSVVFVFLEPHHLDNNNTDGVEAGYRAIVKEHSDLAVVIPADTEESTNALVIETLLSRGLAVHGSER